Protein AF-U6DXQ4-F1 (afdb_monomer_lite)

InterPro domains:
  IPR001590 Peptidase M12B, ADAM/reprolysin [PF01421] (1-63)
  IPR001590 Peptidase M12B, ADAM/reprolysin [PS50215] (1-65)
  IPR006586 ADAM, cysteine-rich domain [SM00608] (78-148)
  IPR024079 Metallopeptidase, catalytic domain superfamily [G3DSA:3.40.390.10] (1-64)
  IPR041645 ADAMTS, cysteine-rich domain 2 [PF17771] (79-146)
  IPR050439 ADAMTS and ADAMTS-like [PTHR13723] (1-146)

Sequence (150 aa):
AHEMGHNMGINHDNDHPSCADGLHIMSGEWIKGQNLGDVSWSRCSKEDLERFLRSKASNCLLQTNPQSVNSVMVPSKLPGMTYTADEQCQILFGPLASFCQEMQHVICTGLWCRVEGEKECRTKLDPPMDGTDCDTGKWCKAGECTSRTL

pLDDT: mean 90.13, std 11.32, range [56.16, 98.44]

Radius of gyration: 18.82 Å; chains: 1; bounding box: 41×43×52 Å

Organism: Neovison vison (NCBI:txid452646)

Secondary structure (DSSP, 8-state):
-HHHHHHTT---GGGSTTTTTS-STT-SS---SS-GGG----HHHHHHHHHHHTSGGGGGGG---TTSS---PPPSS-GGGTS-HHHHHHHHH-TTEEE-GGGGGGTTT--EEEETT-SS-EE-SPPPPTT-EEETTEEEETTEEEE---

Foldseek 3Di:
DQVVLVVLQFAALCVPPVRQPLQASRHPDPNFQPLQLDHHHDPSSVVRNVVSCPDPSCVVVVPPPVVVDPDDDDDPDFVLLVAELQNVQCVVPNDQKGFDPVCLVQQLQWTWIDGPPDDDIDTRRHHDTFQHDSDVQWTRHSSDTGHDDD

Structure (mmCIF, N/CA/C/O backbone):
data_AF-U6DXQ4-F1
#
_entry.id   AF-U6DXQ4-F1
#
loop_
_atom_site.group_PDB
_atom_site.id
_atom_site.type_symbol
_atom_site.label_atom_id
_atom_site.label_alt_id
_atom_site.label_comp_id
_atom_site.label_asym_id
_atom_site.label_entity_id
_atom_site.label_seq_id
_atom_site.pdbx_PDB_ins_code
_atom_site.Cartn_x
_atom_site.Cartn_y
_atom_site.Cartn_z
_atom_site.occupancy
_atom_site.B_iso_or_equiv
_atom_site.auth_seq_id
_atom_site.auth_comp_id
_atom_site.auth_asym_id
_atom_site.auth_atom_id
_atom_site.pdbx_PDB_model_num
ATOM 1 N N . ALA A 1 1 ? 7.364 -4.720 -2.782 1.00 91.75 1 ALA A N 1
ATOM 2 C CA . ALA A 1 1 ? 7.251 -4.565 -4.248 1.00 91.75 1 ALA A CA 1
ATOM 3 C C . ALA A 1 1 ? 8.365 -3.672 -4.782 1.00 91.75 1 ALA A C 1
ATOM 5 O O . ALA A 1 1 ? 9.142 -4.156 -5.589 1.00 91.75 1 ALA A O 1
ATOM 6 N N . HIS A 1 2 ? 8.488 -2.449 -4.260 1.00 94.44 2 HIS A N 1
ATOM 7 C CA . HIS A 1 2 ? 9.512 -1.455 -4.608 1.00 94.44 2 HIS A CA 1
ATOM 8 C C . HIS A 1 2 ? 10.922 -2.032 -4.856 1.00 94.44 2 HIS A C 1
ATOM 10 O O . HIS A 1 2 ? 11.385 -2.059 -5.991 1.00 94.44 2 HIS A O 1
ATOM 16 N N . GLU A 1 3 ? 11.545 -2.640 -3.841 1.00 95.81 3 GLU A N 1
ATOM 17 C CA . GLU A 1 3 ? 12.911 -3.191 -3.966 1.00 95.81 3 GLU A CA 1
ATOM 18 C C . GLU A 1 3 ? 13.047 -4.303 -5.018 1.00 95.81 3 GLU A C 1
ATOM 20 O O . GLU A 1 3 ? 14.093 -4.482 -5.640 1.00 95.81 3 GLU A O 1
ATOM 25 N N . MET A 1 4 ? 11.975 -5.067 -5.247 1.00 96.00 4 MET A N 1
ATOM 26 C CA . MET A 1 4 ? 11.967 -6.064 -6.316 1.00 96.00 4 MET A CA 1
ATOM 27 C C . MET A 1 4 ? 11.931 -5.394 -7.696 1.00 96.00 4 MET A C 1
ATOM 29 O O . MET A 1 4 ? 12.541 -5.908 -8.629 1.00 96.00 4 MET A O 1
ATOM 33 N N . GLY A 1 5 ? 11.273 -4.238 -7.818 1.00 97.19 5 GLY A N 1
ATOM 34 C CA . GLY A 1 5 ? 11.315 -3.409 -9.021 1.00 97.19 5 GLY A CA 1
ATOM 35 C C . GLY A 1 5 ? 12.743 -2.993 -9.375 1.00 97.19 5 GLY A C 1
ATOM 36 O O . GLY A 1 5 ? 13.160 -3.177 -10.518 1.00 97.19 5 GLY A O 1
ATOM 37 N N . HIS A 1 6 ? 13.537 -2.558 -8.393 1.00 97.62 6 HIS A N 1
ATOM 38 C CA . HIS A 1 6 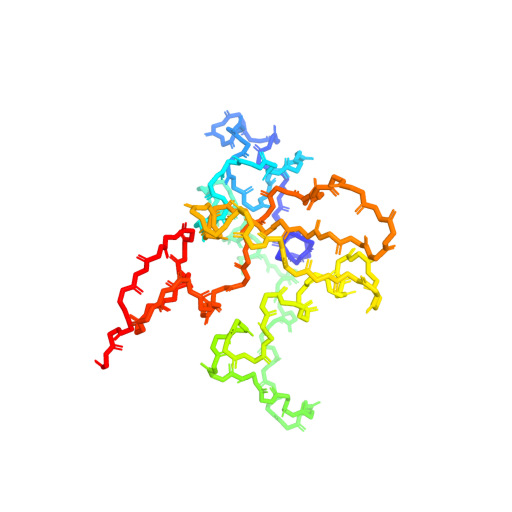? 14.955 -2.242 -8.608 1.00 97.62 6 HIS A CA 1
ATOM 39 C C . HIS A 1 6 ? 15.777 -3.446 -9.084 1.00 97.62 6 HIS A C 1
ATOM 41 O O . HIS A 1 6 ? 16.562 -3.319 -10.025 1.00 97.62 6 HIS A O 1
ATOM 47 N N . ASN A 1 7 ? 15.550 -4.642 -8.524 1.00 96.31 7 ASN A N 1
ATOM 48 C CA . ASN A 1 7 ? 16.186 -5.873 -9.022 1.00 96.31 7 ASN A CA 1
ATOM 49 C C . ASN A 1 7 ? 15.830 -6.185 -10.488 1.00 96.31 7 ASN A C 1
ATOM 51 O O . ASN A 1 7 ? 16.582 -6.879 -11.172 1.00 96.31 7 ASN A O 1
ATOM 55 N N . MET A 1 8 ? 14.699 -5.669 -10.976 1.00 96.75 8 MET A N 1
ATOM 56 C CA . MET A 1 8 ? 14.236 -5.787 -12.360 1.00 96.75 8 MET A CA 1
ATOM 57 C C . MET A 1 8 ? 14.539 -4.536 -13.201 1.00 96.75 8 MET A C 1
ATOM 59 O O . MET A 1 8 ? 13.920 -4.328 -14.241 1.00 96.75 8 MET A O 1
ATOM 63 N N . GLY A 1 9 ? 15.489 -3.700 -12.773 1.00 96.69 9 GLY A N 1
ATOM 64 C CA . GLY A 1 9 ? 15.969 -2.549 -13.541 1.00 96.69 9 GLY A CA 1
ATOM 65 C C . GLY A 1 9 ? 15.006 -1.364 -13.607 1.00 96.69 9 GLY A C 1
ATOM 66 O O . GLY A 1 9 ? 15.171 -0.516 -14.483 1.00 96.69 9 GLY A O 1
ATOM 67 N N . ILE A 1 10 ? 14.013 -1.305 -12.717 1.00 98.06 10 ILE A N 1
ATOM 68 C CA . ILE A 1 10 ? 13.092 -0.173 -12.612 1.00 98.06 10 ILE A CA 1
ATOM 69 C C . ILE A 1 10 ? 13.726 0.919 -11.743 1.00 98.06 10 ILE A C 1
ATOM 71 O O . ILE A 1 10 ? 14.158 0.634 -10.624 1.00 98.06 10 ILE A O 1
ATOM 75 N N . ASN A 1 11 ? 13.799 2.153 -12.248 1.00 97.12 11 ASN A N 1
ATOM 76 C CA . ASN A 1 11 ? 14.287 3.307 -11.480 1.00 97.12 11 ASN A CA 1
ATOM 77 C C . ASN A 1 11 ? 13.170 3.937 -10.644 1.00 97.12 11 ASN A C 1
ATOM 79 O O . ASN A 1 11 ? 12.007 3.544 -10.762 1.00 97.12 11 ASN A O 1
ATOM 83 N N . HIS A 1 12 ? 13.511 4.921 -9.808 1.00 97.19 12 HIS A N 1
ATOM 84 C CA . HIS A 1 12 ? 12.470 5.693 -9.148 1.00 97.19 12 HIS A CA 1
ATOM 85 C C . HIS A 1 12 ? 11.663 6.489 -10.173 1.00 97.19 12 HIS A C 1
ATOM 87 O O . HIS A 1 12 ? 12.198 6.999 -11.158 1.00 97.19 12 HIS A O 1
ATOM 93 N N . ASP A 1 13 ? 10.376 6.676 -9.906 1.00 95.62 13 ASP A N 1
ATOM 94 C CA . ASP A 1 13 ? 9.512 7.498 -10.749 1.00 95.62 13 ASP A CA 1
ATOM 95 C C . ASP A 1 13 ? 9.959 8.972 -10.772 1.00 95.62 13 ASP A C 1
ATOM 97 O O . ASP A 1 13 ? 9.773 9.657 -11.773 1.00 95.62 13 ASP A O 1
ATOM 101 N N . ASN A 1 14 ? 10.637 9.449 -9.721 1.00 93.88 14 ASN A N 1
ATOM 102 C CA . ASN A 1 14 ? 11.232 10.790 -9.658 1.00 93.88 14 ASN A CA 1
ATOM 103 C C . ASN A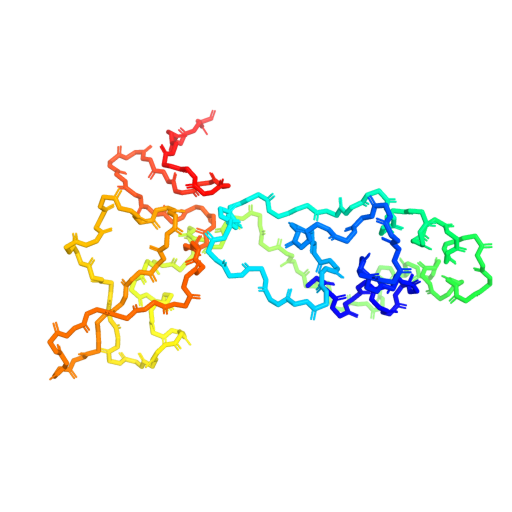 1 14 ? 12.383 11.005 -10.655 1.00 93.88 14 ASN A C 1
ATOM 105 O O . ASN A 1 14 ? 12.674 12.151 -11.000 1.00 93.88 14 ASN A O 1
ATOM 109 N N . ASP A 1 15 ? 13.006 9.929 -11.146 1.00 94.94 15 ASP A N 1
ATOM 110 C CA . ASP A 1 15 ? 14.032 9.998 -12.194 1.00 94.94 15 ASP A CA 1
ATOM 111 C C . ASP A 1 15 ? 13.408 10.210 -13.588 1.00 94.94 15 ASP A C 1
ATOM 113 O O . ASP A 1 15 ? 14.105 10.532 -14.555 1.00 94.94 15 ASP A O 1
ATOM 117 N N . HIS A 1 16 ? 12.079 10.078 -13.692 1.00 94.88 16 HIS A N 1
ATOM 118 C CA . HIS A 1 16 ? 11.296 10.266 -14.908 1.00 94.88 16 HIS A CA 1
ATOM 119 C C . HIS A 1 16 ? 10.344 11.464 -14.750 1.00 94.88 16 HIS A C 1
ATOM 121 O O . HIS A 1 16 ? 9.291 11.336 -14.124 1.00 94.88 16 HIS A O 1
ATOM 127 N N . PRO A 1 17 ? 10.613 12.627 -15.376 1.00 91.94 17 PRO A N 1
ATOM 128 C CA . PRO A 1 17 ? 9.795 13.831 -15.183 1.00 91.94 17 PRO A CA 1
ATOM 129 C C . PRO A 1 17 ? 8.290 13.656 -15.454 1.00 91.94 17 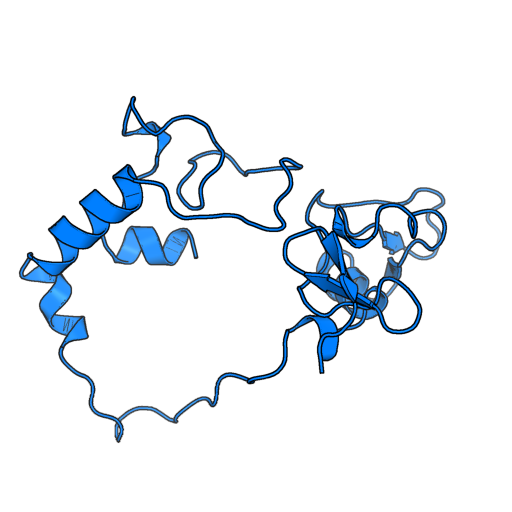PRO A C 1
ATOM 131 O O . PRO A 1 17 ? 7.476 14.376 -14.885 1.00 91.94 17 PRO A O 1
ATOM 134 N N . SER A 1 18 ? 7.903 12.706 -16.312 1.00 95.25 18 SER A N 1
ATOM 135 C CA . SER A 1 18 ? 6.503 12.400 -16.631 1.00 95.25 18 SER A CA 1
ATOM 136 C C . SER A 1 18 ? 5.769 11.548 -15.590 1.00 95.25 18 SER A C 1
ATOM 138 O O . SER A 1 18 ? 4.554 11.418 -15.705 1.00 95.25 18 SER A O 1
ATOM 140 N N . CYS A 1 19 ? 6.478 10.941 -14.634 1.00 94.81 19 CYS A N 1
ATOM 141 C CA . CYS A 1 19 ? 5.910 10.049 -13.616 1.00 94.81 19 CYS A CA 1
ATOM 142 C C . CYS A 1 19 ? 6.220 10.494 -12.177 1.00 94.81 19 CYS A C 1
ATOM 144 O O . CYS A 1 19 ? 5.866 9.793 -11.239 1.00 94.81 19 CYS A O 1
ATOM 146 N N . ALA A 1 20 ? 6.845 11.658 -11.979 1.00 91.69 20 ALA A N 1
ATOM 147 C CA . ALA A 1 20 ? 7.225 12.181 -10.667 1.00 91.69 20 ALA A CA 1
ATOM 148 C C . ALA A 1 20 ? 6.030 12.769 -9.874 1.00 91.69 20 ALA A C 1
ATOM 150 O O . ALA A 1 20 ? 6.092 13.903 -9.400 1.00 91.69 20 ALA A O 1
ATOM 151 N N . ASP A 1 21 ? 4.928 12.022 -9.763 1.00 87.88 21 ASP A N 1
ATOM 152 C CA . ASP A 1 21 ? 3.697 12.418 -9.059 1.00 87.88 21 ASP A CA 1
ATOM 153 C C . ASP A 1 21 ? 3.606 11.890 -7.615 1.00 87.88 21 ASP A C 1
ATOM 155 O O . ASP A 1 21 ? 2.771 12.356 -6.839 1.00 87.88 21 ASP A O 1
ATOM 159 N N . GLY A 1 22 ? 4.487 10.956 -7.243 1.00 86.88 22 GLY A N 1
ATOM 160 C CA . GLY A 1 22 ? 4.554 10.377 -5.902 1.00 86.88 22 GLY A CA 1
ATOM 161 C C . GLY A 1 22 ? 3.435 9.382 -5.582 1.00 86.88 22 GLY A C 1
ATOM 162 O O . GLY A 1 22 ? 3.242 9.068 -4.411 1.00 86.88 22 GLY A O 1
ATOM 163 N N . LEU A 1 23 ? 2.698 8.892 -6.588 1.00 86.12 23 LEU A N 1
ATOM 164 C CA . LEU A 1 23 ? 1.505 8.053 -6.393 1.00 86.12 23 LEU A CA 1
ATOM 165 C C . LEU A 1 23 ? 1.769 6.547 -6.553 1.00 86.12 23 LEU A C 1
ATOM 167 O O . LEU A 1 23 ? 0.940 5.715 -6.183 1.00 86.12 23 LEU A O 1
ATOM 171 N N . HIS A 1 24 ? 2.899 6.184 -7.153 1.00 91.12 24 HIS A N 1
ATOM 172 C CA . HIS A 1 24 ? 3.156 4.838 -7.656 1.00 91.12 24 HIS A CA 1
ATOM 173 C C . HIS A 1 24 ? 4.223 4.094 -6.857 1.00 91.12 24 HIS A C 1
ATOM 175 O O . HIS A 1 24 ? 5.047 4.701 -6.178 1.00 91.12 24 HIS A O 1
ATOM 181 N N . ILE A 1 25 ? 4.243 2.760 -6.978 1.00 92.50 25 ILE A N 1
ATOM 182 C CA . ILE A 1 25 ? 5.119 1.861 -6.201 1.00 92.50 25 ILE A CA 1
ATOM 183 C C . ILE A 1 25 ? 6.594 2.286 -6.225 1.00 92.50 25 ILE A C 1
ATOM 185 O O . ILE A 1 25 ? 7.278 2.050 -5.233 1.00 92.50 25 ILE A O 1
ATOM 189 N N . MET A 1 26 ? 7.078 2.893 -7.314 1.00 94.94 26 MET A N 1
ATOM 190 C CA . MET A 1 26 ? 8.475 3.309 -7.483 1.00 94.94 26 MET A CA 1
ATOM 191 C C . MET A 1 26 ? 8.725 4.787 -7.155 1.00 94.94 26 MET A C 1
ATOM 193 O O . MET A 1 26 ? 9.790 5.308 -7.476 1.00 94.94 26 MET A O 1
ATOM 197 N N . SER A 1 27 ? 7.794 5.472 -6.490 1.00 92.19 27 SER A N 1
ATOM 198 C CA . SER A 1 27 ? 8.062 6.781 -5.886 1.00 92.19 27 SER A CA 1
ATOM 199 C C . SER A 1 27 ? 9.284 6.701 -4.961 1.00 92.19 27 SER A C 1
ATOM 201 O O . SER A 1 27 ? 9.365 5.810 -4.116 1.00 92.19 27 SER A O 1
ATOM 203 N N . GLY A 1 28 ? 10.229 7.633 -5.110 1.00 86.69 28 GLY A N 1
ATOM 204 C CA . GLY A 1 28 ? 11.417 7.739 -4.254 1.00 86.69 28 GLY A CA 1
ATOM 205 C C . GLY A 1 28 ? 11.108 8.268 -2.849 1.00 86.69 28 GLY A C 1
ATOM 206 O O . GLY A 1 28 ? 11.937 8.168 -1.945 1.00 86.69 28 GLY A O 1
ATOM 207 N N . GLU A 1 29 ? 9.905 8.808 -2.647 1.00 83.56 29 GLU A N 1
ATOM 208 C CA . GLU A 1 29 ? 9.367 9.159 -1.336 1.00 83.56 29 GLU A CA 1
ATOM 209 C C . GLU A 1 29 ? 8.276 8.170 -0.919 1.00 83.56 29 GLU A C 1
ATOM 211 O O . GLU A 1 29 ? 7.520 7.660 -1.751 1.00 83.56 29 GLU A O 1
ATOM 216 N N . TRP A 1 30 ? 8.164 7.918 0.390 1.00 70.31 30 TRP A N 1
ATOM 217 C CA . TRP A 1 30 ? 7.099 7.067 0.915 1.00 70.31 30 TRP A CA 1
ATOM 218 C C . TRP A 1 30 ? 5.734 7.699 0.643 1.00 70.31 30 TRP A C 1
ATOM 220 O O . TRP A 1 30 ? 5.463 8.813 1.092 1.00 70.31 30 TRP A O 1
ATOM 230 N N . ILE A 1 31 ? 4.858 6.941 -0.012 1.00 69.31 31 ILE A N 1
ATOM 231 C CA . ILE A 1 31 ? 3.495 7.325 -0.395 1.00 69.31 31 ILE A CA 1
ATOM 232 C C . ILE A 1 31 ? 2.605 7.363 0.868 1.00 69.31 31 ILE A C 1
ATOM 234 O O . ILE A 1 31 ? 1.726 6.535 1.057 1.00 69.31 31 ILE A O 1
ATOM 238 N N . LYS A 1 32 ? 2.866 8.239 1.847 1.00 62.38 32 LYS A N 1
ATOM 239 C CA . LYS A 1 32 ? 2.079 8.268 3.100 1.00 62.38 32 LYS A CA 1
ATOM 240 C C . LYS A 1 32 ? 0.707 8.880 2.851 1.00 62.38 32 LYS A C 1
ATOM 242 O O . LYS A 1 32 ? 0.616 10.000 2.360 1.00 62.38 32 LYS A O 1
ATOM 247 N N . GLY A 1 33 ? -0.352 8.199 3.292 1.00 56.16 33 GLY A N 1
ATOM 248 C CA . GLY A 1 33 ? -1.684 8.796 3.441 1.00 56.16 33 GLY A CA 1
ATOM 249 C C . GLY A 1 33 ? -2.393 9.191 2.139 1.00 56.16 33 GLY A C 1
ATOM 250 O O . GLY A 1 33 ? -3.450 9.814 2.195 1.00 56.16 33 GLY A O 1
ATOM 251 N N . GLN A 1 34 ? -1.856 8.824 0.975 1.00 59.31 34 GLN A N 1
ATOM 252 C CA . GLN A 1 34 ? -2.517 9.006 -0.315 1.00 59.31 34 GLN A CA 1
ATOM 253 C C . GLN A 1 34 ? -3.233 7.714 -0.694 1.00 59.31 34 GLN A C 1
ATOM 255 O O . GLN A 1 34 ? -2.712 6.930 -1.473 1.00 59.31 34 GLN A O 1
ATOM 260 N N . ASN A 1 35 ? -4.392 7.469 -0.072 1.00 58.44 35 ASN A N 1
ATOM 261 C CA . ASN A 1 35 ? -5.336 6.401 -0.426 1.00 58.44 35 ASN A CA 1
ATOM 262 C C . ASN A 1 35 ? -4.654 5.103 -0.917 1.00 58.44 35 ASN A C 1
ATOM 264 O O . ASN A 1 35 ? -4.926 4.593 -2.001 1.00 58.44 35 ASN A O 1
ATOM 268 N N . LEU A 1 36 ? -3.734 4.590 -0.090 1.00 64.38 36 LEU A N 1
ATOM 269 C CA . LEU A 1 36 ? -2.830 3.463 -0.367 1.00 64.38 36 LEU A CA 1
ATOM 270 C C . LEU A 1 36 ? -3.538 2.125 -0.627 1.00 64.38 36 LEU A C 1
ATOM 272 O O . LEU A 1 36 ? -2.891 1.090 -0.770 1.00 64.38 36 LEU A O 1
ATOM 276 N N . GLY A 1 37 ? -4.866 2.129 -0.649 1.00 62.66 37 GLY A N 1
ATOM 277 C CA . GLY A 1 37 ? -5.661 0.974 -1.003 1.00 62.66 37 GLY A CA 1
ATOM 278 C C . GLY A 1 37 ? -5.335 0.438 -2.394 1.00 62.66 37 GLY A C 1
ATOM 279 O O . GLY A 1 37 ? -5.281 -0.772 -2.572 1.00 62.66 37 GLY A O 1
ATOM 280 N N . ASP A 1 38 ? -5.055 1.315 -3.359 1.00 73.56 38 ASP A N 1
ATOM 281 C CA . ASP A 1 38 ? -4.857 0.930 -4.762 1.00 73.56 38 ASP A CA 1
ATOM 282 C C . ASP A 1 38 ? -3.544 1.484 -5.335 1.00 73.56 38 ASP A C 1
ATOM 284 O O . ASP A 1 38 ? -3.523 2.232 -6.312 1.00 73.56 38 ASP A O 1
ATOM 288 N N . VAL A 1 39 ? -2.413 1.163 -4.696 1.00 83.62 39 VAL A N 1
ATOM 289 C CA . VAL A 1 39 ? -1.105 1.572 -5.233 1.00 83.62 39 VAL A CA 1
ATOM 290 C C . VAL A 1 39 ? -0.798 0.781 -6.501 1.00 83.62 39 VAL A C 1
ATOM 292 O O . VAL A 1 39 ? -0.736 -0.451 -6.493 1.00 83.62 39 VAL A O 1
ATOM 295 N N . SER A 1 40 ? -0.524 1.497 -7.588 1.00 90.19 40 SER A N 1
ATOM 296 C CA . SER A 1 40 ? -0.206 0.913 -8.888 1.00 90.19 40 SER A CA 1
ATOM 297 C C . SER A 1 40 ? 1.243 1.172 -9.310 1.00 90.19 40 SER A C 1
ATOM 299 O O . SER A 1 40 ? 1.961 1.997 -8.743 1.00 90.19 40 SER A O 1
ATOM 301 N N . TRP A 1 41 ? 1.678 0.476 -10.358 1.00 94.00 41 TRP A N 1
ATOM 302 C CA . TRP A 1 41 ? 2.905 0.813 -11.080 1.00 94.00 41 TRP A CA 1
ATOM 303 C C . TRP A 1 41 ? 2.639 1.966 -12.054 1.00 94.00 41 TRP A C 1
ATOM 305 O O . TRP A 1 41 ? 1.578 2.005 -12.683 1.00 94.00 41 TRP A O 1
ATOM 315 N N . SER A 1 42 ? 3.603 2.874 -12.209 1.00 95.56 42 SER A N 1
ATOM 316 C CA . SER A 1 42 ? 3.514 3.969 -13.176 1.00 95.56 42 SER A CA 1
ATOM 317 C C . SER A 1 42 ? 3.730 3.472 -14.611 1.00 95.56 42 SER A C 1
ATOM 319 O O . SER A 1 42 ? 4.200 2.353 -14.865 1.00 95.56 42 SER A O 1
ATOM 321 N N . ARG A 1 43 ? 3.463 4.341 -15.591 1.00 97.12 43 ARG A N 1
ATOM 322 C CA . ARG A 1 43 ? 3.847 4.078 -16.984 1.00 97.12 43 ARG A CA 1
ATOM 323 C C . ARG A 1 43 ? 5.370 3.955 -17.147 1.00 97.12 43 ARG A C 1
ATOM 325 O O . ARG A 1 43 ? 5.814 3.083 -17.889 1.00 97.12 43 ARG A O 1
ATOM 332 N N . CYS A 1 44 ? 6.152 4.778 -16.452 1.00 97.75 44 CYS A N 1
ATOM 333 C CA . CYS A 1 44 ? 7.614 4.760 -16.529 1.00 97.75 44 CYS A CA 1
ATOM 334 C C . CYS A 1 44 ? 8.186 3.463 -15.939 1.00 97.75 44 CYS A C 1
ATOM 336 O O . CYS A 1 44 ? 9.034 2.823 -16.558 1.00 97.75 44 CYS A O 1
ATOM 338 N N . SER A 1 45 ? 7.622 3.001 -14.818 1.00 97.94 45 SER A N 1
ATOM 339 C CA . SER A 1 45 ? 7.954 1.710 -14.209 1.00 97.94 45 SER A CA 1
ATOM 340 C C . SER A 1 45 ? 7.761 0.545 -15.186 1.00 97.94 45 SER A C 1
ATOM 342 O O . SER A 1 45 ? 8.617 -0.332 -15.314 1.00 97.94 45 SER A O 1
ATOM 344 N N . LYS A 1 46 ? 6.641 0.548 -15.922 1.00 98.00 46 LYS A N 1
ATOM 345 C CA . LYS A 1 46 ? 6.359 -0.451 -16.961 1.00 98.00 46 LYS A CA 1
ATOM 346 C C . LYS A 1 46 ? 7.381 -0.396 -18.101 1.00 98.00 46 LYS A C 1
ATOM 348 O O . LYS A 1 46 ? 7.857 -1.443 -18.536 1.00 98.00 46 LYS A O 1
ATOM 353 N N . GLU A 1 47 ? 7.703 0.796 -18.598 1.00 98.25 47 GLU A N 1
ATOM 354 C CA . GLU A 1 47 ? 8.660 0.979 -19.697 1.00 98.25 47 GLU A CA 1
ATOM 355 C C . GLU A 1 47 ? 10.078 0.515 -19.311 1.00 98.25 47 GLU A C 1
ATOM 357 O O . GLU A 1 47 ? 10.752 -0.144 -20.112 1.00 98.25 47 GLU A O 1
ATOM 362 N N . ASP A 1 48 ? 10.508 0.783 -18.076 1.00 98.19 48 ASP A N 1
ATOM 363 C CA . ASP A 1 48 ? 11.784 0.301 -17.538 1.00 98.19 48 ASP A CA 1
ATOM 364 C C . ASP A 1 48 ? 11.810 -1.229 -17.412 1.00 98.19 48 ASP A C 1
ATOM 366 O O . ASP A 1 48 ? 12.748 -1.870 -17.902 1.00 98.19 48 ASP A O 1
ATOM 370 N N . LEU A 1 49 ? 10.752 -1.834 -16.857 1.00 98.25 49 LEU A N 1
ATOM 371 C CA . LEU A 1 49 ? 10.631 -3.292 -16.757 1.00 98.25 49 LEU A CA 1
ATOM 372 C C . LEU A 1 49 ? 10.684 -3.957 -18.138 1.00 98.25 49 LEU A C 1
ATOM 374 O O . LEU A 1 49 ? 11.395 -4.942 -18.344 1.00 98.25 49 LEU A O 1
ATOM 378 N N . GLU A 1 50 ? 9.964 -3.411 -19.116 1.00 98.12 50 GLU A N 1
ATOM 379 C CA . GLU A 1 50 ? 9.991 -3.913 -20.487 1.00 98.12 50 GLU A CA 1
ATOM 380 C C . GLU A 1 50 ? 11.395 -3.835 -21.111 1.00 98.12 50 GLU A C 1
ATOM 382 O O . GLU A 1 50 ? 11.794 -4.731 -21.864 1.00 98.12 50 GLU A O 1
ATOM 387 N N . ARG A 1 51 ? 12.167 -2.785 -20.805 1.00 98.19 51 ARG A N 1
ATOM 388 C CA . ARG A 1 51 ? 13.562 -2.654 -21.250 1.00 98.19 51 ARG A CA 1
ATOM 389 C C . ARG A 1 51 ? 14.453 -3.710 -20.600 1.00 98.19 51 ARG A C 1
ATOM 391 O O . ARG A 1 51 ? 15.257 -4.329 -21.299 1.00 98.19 51 ARG A O 1
ATOM 398 N N . PHE A 1 52 ? 14.289 -3.950 -19.301 1.00 97.94 52 PHE A N 1
ATOM 399 C CA . PHE A 1 52 ? 15.022 -4.988 -18.578 1.00 97.94 52 PHE A CA 1
ATOM 400 C C . PHE A 1 52 ? 14.738 -6.385 -19.137 1.00 97.94 52 PHE A C 1
ATOM 402 O O . PHE A 1 52 ? 15.681 -7.116 -19.449 1.00 97.94 52 PHE A O 1
ATOM 409 N N . LEU A 1 53 ? 13.464 -6.729 -19.348 1.00 97.12 53 LEU A N 1
ATOM 410 C CA . LEU A 1 53 ? 13.046 -8.028 -19.889 1.00 97.12 53 LEU A CA 1
ATOM 411 C C . LEU A 1 53 ? 13.529 -8.269 -21.328 1.00 97.12 53 LEU A C 1
ATOM 413 O O . LEU A 1 53 ? 13.718 -9.411 -21.735 1.00 97.12 53 LEU A O 1
ATOM 417 N N . ARG A 1 54 ? 13.771 -7.209 -22.111 1.00 97.38 54 ARG A N 1
ATOM 418 C CA . ARG A 1 54 ? 14.406 -7.314 -23.440 1.00 97.38 54 ARG A CA 1
ATOM 419 C C . ARG A 1 54 ? 15.930 -7.449 -23.381 1.00 97.38 54 ARG A C 1
ATOM 421 O O . ARG A 1 54 ? 16.560 -7.741 -24.397 1.00 97.38 54 ARG A O 1
ATOM 428 N N . SER A 1 55 ? 16.539 -7.229 -22.219 1.00 97.06 55 SER A N 1
ATOM 429 C CA . SER A 1 55 ? 17.985 -7.309 -22.025 1.00 97.06 55 SER A CA 1
ATOM 430 C C . SER A 1 55 ? 18.436 -8.716 -21.622 1.00 97.06 55 SER A C 1
ATOM 432 O O . SER A 1 55 ? 17.700 -9.475 -20.991 1.00 97.06 55 SER A O 1
ATOM 434 N N . LYS A 1 56 ? 19.710 -9.033 -21.893 1.00 96.06 56 LYS A N 1
ATOM 435 C CA . LYS A 1 56 ? 20.342 -10.292 -21.459 1.00 96.06 56 LYS A CA 1
ATOM 436 C C . LYS A 1 56 ? 20.421 -10.442 -19.933 1.00 96.06 56 LYS A C 1
ATOM 438 O O . LYS A 1 56 ? 20.589 -11.562 -19.459 1.00 96.06 56 LYS A O 1
ATOM 443 N N . ALA A 1 57 ? 20.311 -9.347 -19.174 1.00 94.81 57 ALA A N 1
ATOM 444 C CA . ALA A 1 57 ? 20.343 -9.386 -17.712 1.00 94.81 57 ALA A CA 1
ATOM 445 C C . ALA A 1 57 ? 19.146 -10.155 -17.126 1.00 94.81 57 ALA A C 1
ATOM 447 O O . ALA A 1 57 ? 19.267 -10.757 -16.065 1.00 94.81 57 ALA A O 1
ATOM 448 N N . SER A 1 58 ? 18.023 -10.209 -17.851 1.00 95.62 58 SER A N 1
ATOM 449 C CA . SER A 1 58 ? 16.816 -10.931 -17.434 1.00 95.62 58 SER A CA 1
ATOM 450 C C . SER A 1 58 ? 16.862 -12.445 -17.681 1.00 95.62 58 SER A C 1
ATOM 452 O O . SER A 1 58 ? 15.972 -13.165 -17.233 1.00 95.62 58 SER A O 1
ATOM 454 N N . ASN A 1 59 ? 17.898 -12.967 -18.353 1.00 93.81 59 ASN A N 1
ATOM 455 C CA . ASN A 1 59 ? 17.960 -14.375 -18.770 1.00 93.81 59 ASN A CA 1
ATOM 456 C C . ASN A 1 59 ? 17.858 -15.372 -17.602 1.00 93.81 59 ASN A C 1
ATOM 458 O O . ASN A 1 59 ? 17.432 -16.508 -17.808 1.00 93.81 59 ASN A O 1
ATOM 462 N N . CYS A 1 60 ? 18.238 -14.971 -16.384 1.00 90.50 60 CYS A N 1
ATOM 463 C CA . CYS A 1 60 ? 18.101 -15.812 -15.194 1.00 90.50 60 CYS A CA 1
ATOM 464 C C . CYS A 1 60 ? 16.635 -16.134 -14.855 1.00 90.50 60 CYS A C 1
ATOM 466 O O . CYS A 1 60 ? 16.371 -17.191 -14.289 1.00 90.50 60 CYS A O 1
ATOM 468 N N . LEU A 1 61 ? 15.685 -15.287 -15.263 1.00 91.00 61 LEU A N 1
ATOM 469 C CA . LEU A 1 61 ? 14.249 -15.477 -15.039 1.00 91.00 61 LEU A CA 1
ATOM 470 C C . LEU A 1 61 ? 13.631 -16.541 -15.961 1.00 91.00 61 LEU A C 1
ATOM 472 O O . LEU A 1 61 ? 12.511 -16.984 -15.724 1.00 91.00 61 LEU A O 1
ATOM 476 N N . LEU A 1 62 ? 14.347 -16.971 -17.008 1.00 87.56 62 LEU A N 1
ATOM 477 C CA . LEU A 1 62 ? 13.873 -17.998 -17.945 1.00 87.56 62 LEU A CA 1
ATOM 478 C C . LEU A 1 62 ? 13.952 -19.413 -17.355 1.00 87.56 62 LEU A C 1
ATOM 480 O O . LEU A 1 62 ? 13.291 -20.331 -17.843 1.00 87.56 62 LEU A O 1
ATOM 484 N N . GLN A 1 63 ? 14.765 -19.601 -16.314 1.00 82.62 63 GLN A N 1
ATOM 485 C CA . GLN A 1 63 ? 14.921 -20.884 -15.638 1.00 82.62 63 GLN A CA 1
ATOM 486 C C . GLN A 1 63 ? 13.758 -21.098 -14.666 1.00 82.62 63 GLN A C 1
ATOM 488 O O . GLN A 1 63 ? 13.780 -20.646 -13.527 1.00 82.62 63 GLN A O 1
ATOM 493 N N . THR A 1 64 ? 12.733 -21.808 -15.128 1.00 70.75 64 THR A N 1
ATOM 494 C CA . THR A 1 64 ? 11.480 -22.048 -14.393 1.00 70.75 64 THR A CA 1
ATOM 495 C C . THR A 1 64 ? 11.370 -23.487 -13.889 1.00 70.75 64 THR A C 1
ATOM 497 O O . THR A 1 64 ? 10.277 -24.043 -13.873 1.00 70.75 64 THR A O 1
ATOM 500 N N . ASN A 1 65 ? 12.486 -24.129 -13.508 1.00 68.31 65 ASN A N 1
ATOM 501 C CA . ASN A 1 65 ? 12.463 -25.533 -13.086 1.00 68.31 65 ASN A CA 1
ATOM 502 C C . ASN A 1 65 ? 11.543 -25.719 -11.857 1.00 68.31 65 ASN A C 1
ATOM 504 O O . ASN A 1 65 ? 11.916 -25.316 -10.752 1.00 68.31 65 ASN A O 1
ATOM 508 N N . PRO A 1 66 ? 10.373 -26.371 -12.000 1.00 59.00 66 PRO A N 1
ATOM 509 C CA . PRO A 1 66 ? 9.425 -26.528 -10.899 1.00 59.00 66 PRO A CA 1
ATOM 510 C C . PRO A 1 66 ? 9.946 -27.476 -9.812 1.00 59.00 66 PRO A C 1
ATOM 512 O O . PRO A 1 66 ? 9.438 -27.474 -8.697 1.00 59.00 66 PRO A O 1
ATOM 515 N N . GLN A 1 67 ? 10.947 -28.302 -10.136 1.00 61.09 67 GLN A N 1
ATOM 516 C CA . GLN A 1 67 ? 11.491 -29.333 -9.252 1.00 61.09 67 GLN A CA 1
ATOM 517 C C . GLN A 1 67 ? 12.609 -28.816 -8.333 1.00 61.09 67 GLN A C 1
ATOM 519 O O . GLN A 1 67 ? 12.990 -29.517 -7.401 1.00 61.09 67 GLN A O 1
ATOM 524 N N . SER A 1 68 ? 13.147 -27.611 -8.569 1.00 57.16 68 SER A N 1
ATOM 525 C CA . SER A 1 68 ? 14.245 -27.041 -7.766 1.00 57.16 68 SER A CA 1
ATOM 526 C C . SER A 1 68 ? 13.782 -26.158 -6.608 1.00 57.16 68 SER A C 1
ATOM 528 O O . SER A 1 68 ? 14.611 -25.605 -5.890 1.00 57.16 68 SER A O 1
ATOM 530 N N . VAL A 1 69 ? 12.474 -25.987 -6.428 1.00 57.75 69 VAL A N 1
ATOM 531 C CA . VAL A 1 69 ? 11.912 -25.064 -5.445 1.00 57.75 69 VAL A CA 1
ATOM 532 C C . VAL A 1 69 ? 10.996 -25.872 -4.543 1.00 57.75 69 VAL A C 1
ATOM 534 O O . VAL A 1 69 ? 10.038 -26.467 -5.024 1.00 57.75 69 VAL A O 1
ATOM 537 N N . ASN A 1 70 ? 11.274 -25.897 -3.236 1.00 60.25 70 ASN A N 1
ATOM 538 C CA . ASN A 1 70 ? 10.254 -26.226 -2.243 1.00 60.25 70 ASN A CA 1
ATOM 539 C C . ASN A 1 70 ? 9.081 -25.284 -2.515 1.00 60.25 70 ASN A C 1
ATOM 541 O O . ASN A 1 70 ? 9.157 -24.109 -2.159 1.00 60.25 70 ASN A O 1
ATOM 545 N N . SER A 1 71 ? 8.070 -25.749 -3.249 1.00 62.72 71 SER A N 1
ATOM 546 C CA . SER A 1 71 ? 7.008 -24.894 -3.758 1.00 62.72 71 SER A CA 1
ATOM 547 C C . SER A 1 71 ? 6.240 -24.341 -2.566 1.00 62.72 71 SER A C 1
ATOM 549 O O . SER A 1 71 ? 5.416 -25.033 -1.967 1.00 62.72 71 SER A O 1
ATOM 551 N N . VAL A 1 72 ? 6.546 -23.105 -2.185 1.00 70.38 72 VAL A N 1
ATOM 552 C CA . VAL A 1 72 ? 5.779 -22.386 -1.178 1.00 70.38 72 VAL A CA 1
ATOM 553 C C . VAL A 1 72 ? 4.445 -22.063 -1.833 1.00 70.38 72 VAL A C 1
ATOM 555 O O . VAL A 1 72 ? 4.384 -21.269 -2.771 1.00 70.38 72 VAL A O 1
ATOM 558 N N . MET A 1 73 ? 3.379 -22.724 -1.384 1.00 74.94 73 MET A N 1
ATOM 559 C CA . MET A 1 73 ? 2.035 -22.367 -1.820 1.00 74.94 73 MET A CA 1
ATOM 560 C C . MET A 1 73 ? 1.726 -20.965 -1.311 1.00 74.94 73 MET A C 1
ATOM 562 O O . MET A 1 73 ? 1.678 -20.731 -0.103 1.00 74.94 73 MET A O 1
ATOM 566 N N . VAL A 1 74 ? 1.517 -20.036 -2.239 1.00 77.38 74 VAL A N 1
ATOM 567 C CA . VAL A 1 74 ? 1.010 -18.709 -1.904 1.00 77.38 74 VAL A CA 1
ATOM 568 C C . VAL A 1 74 ? -0.451 -18.875 -1.471 1.00 77.38 74 VAL A C 1
ATOM 570 O O . VAL A 1 74 ? -1.230 -19.472 -2.222 1.00 77.38 74 VAL A O 1
ATOM 573 N N . PRO A 1 75 ? -0.843 -18.406 -0.273 1.00 81.38 75 PRO A N 1
ATOM 574 C CA . PRO A 1 75 ? -2.228 -18.484 0.170 1.00 81.38 75 PRO A CA 1
ATOM 575 C C . PRO A 1 75 ? -3.165 -17.804 -0.833 1.00 81.38 75 PRO A C 1
ATOM 577 O O . PRO A 1 75 ? -2.899 -16.694 -1.283 1.00 81.38 75 PRO A O 1
ATOM 580 N N . SER A 1 76 ? -4.283 -18.452 -1.162 1.00 83.44 76 SER A N 1
ATOM 581 C CA . SER A 1 76 ? -5.322 -17.853 -2.013 1.00 83.44 76 SER A CA 1
ATOM 582 C C . SER A 1 76 ? -6.198 -16.841 -1.269 1.00 83.44 76 SER A C 1
ATOM 584 O O . SER A 1 76 ? -6.911 -16.060 -1.894 1.00 83.44 76 SER A O 1
ATOM 586 N N . LYS A 1 77 ? -6.183 -16.880 0.069 1.00 88.69 77 LYS A N 1
ATOM 587 C CA . LYS A 1 77 ? -6.944 -15.967 0.922 1.00 88.69 77 LYS A CA 1
ATOM 588 C C . LYS A 1 77 ? -6.265 -14.605 0.973 1.00 88.69 77 LYS A C 1
ATOM 590 O O . LYS A 1 77 ? -5.039 -14.524 1.013 1.00 88.69 77 LYS A O 1
ATOM 595 N N . LEU A 1 78 ? -7.074 -13.552 1.053 1.00 91.31 78 LEU A N 1
ATOM 596 C CA . LEU A 1 78 ? -6.557 -12.212 1.296 1.00 91.31 78 LEU A CA 1
ATOM 597 C C . LEU A 1 78 ? -5.919 -12.145 2.699 1.00 91.31 78 LEU A C 1
ATOM 599 O O . LEU A 1 78 ? -6.432 -12.786 3.625 1.00 91.31 78 LEU A O 1
ATOM 603 N N . PRO A 1 79 ? -4.820 -11.395 2.897 1.00 92.88 79 PRO A N 1
ATOM 604 C CA . PRO A 1 79 ? -4.099 -11.405 4.169 1.00 92.88 79 PRO A CA 1
ATOM 605 C C . PRO A 1 79 ? -4.943 -10.953 5.371 1.00 92.88 79 PRO A C 1
ATOM 607 O O . PRO A 1 79 ? -4.811 -11.526 6.450 1.00 92.88 79 PRO A O 1
ATOM 610 N N . GLY A 1 80 ? -5.872 -10.012 5.188 1.00 95.06 80 GLY A N 1
ATOM 611 C CA . GLY A 1 80 ? -6.807 -9.562 6.226 1.00 95.06 80 GLY A CA 1
ATOM 612 C C . GLY A 1 80 ? -7.859 -10.604 6.629 1.00 95.06 80 GLY A C 1
ATOM 613 O O . GLY A 1 80 ? -8.457 -10.489 7.691 1.00 95.06 80 GLY A O 1
ATOM 614 N N . MET A 1 81 ? -8.036 -11.676 5.841 1.00 94.06 81 MET A N 1
ATOM 615 C CA . MET A 1 81 ? -8.812 -12.857 6.261 1.00 94.06 81 MET A CA 1
ATOM 616 C C . MET A 1 81 ? -8.019 -13.785 7.194 1.00 94.06 81 MET A C 1
ATOM 618 O O . MET A 1 81 ? -8.581 -14.738 7.733 1.00 94.06 81 MET A O 1
ATOM 622 N N . THR A 1 82 ? -6.705 -13.576 7.297 1.00 94.31 82 THR A N 1
ATOM 623 C CA . THR A 1 82 ? -5.794 -14.373 8.132 1.00 94.31 82 THR A CA 1
ATOM 624 C C . THR A 1 82 ? -5.382 -13.609 9.383 1.00 94.31 82 THR A C 1
ATOM 626 O O . THR A 1 82 ? -5.278 -14.221 10.437 1.00 94.31 82 THR A O 1
ATOM 629 N N . TYR A 1 83 ? -5.180 -12.294 9.264 1.00 96.25 83 TYR A N 1
ATOM 630 C CA . TYR A 1 83 ? -4.787 -11.416 10.360 1.00 96.25 83 TYR A CA 1
ATOM 631 C C . TYR A 1 83 ? -5.852 -10.346 10.593 1.00 96.25 83 TYR A C 1
ATOM 633 O O . TYR A 1 83 ? -6.091 -9.489 9.740 1.00 96.25 83 TYR A O 1
ATOM 641 N N . THR A 1 84 ? -6.456 -10.377 11.772 1.00 97.31 84 THR A N 1
ATOM 642 C CA . THR A 1 84 ? -7.407 -9.377 12.266 1.00 97.31 84 THR A CA 1
ATOM 643 C C . THR A 1 84 ? -6.761 -7.995 12.412 1.00 97.31 84 THR A C 1
ATOM 645 O O . THR A 1 84 ? -5.537 -7.859 12.425 1.00 97.31 84 THR A O 1
ATOM 648 N N . ALA A 1 85 ? -7.577 -6.946 12.564 1.00 97.94 85 ALA A N 1
ATOM 649 C CA . ALA A 1 85 ? -7.072 -5.594 12.814 1.00 97.94 85 ALA A CA 1
ATOM 650 C C . ALA A 1 85 ? -6.192 -5.519 14.082 1.00 97.94 85 ALA A C 1
AT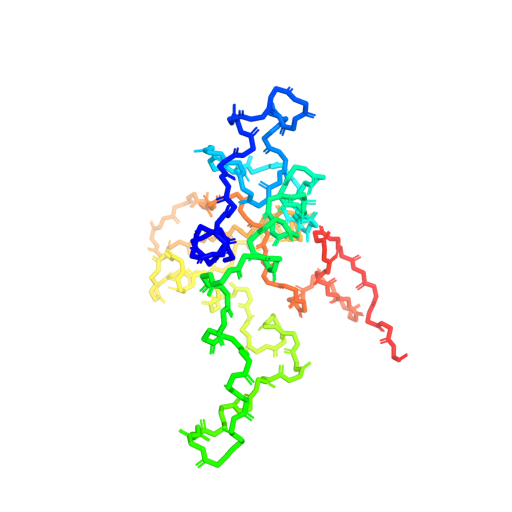OM 652 O O . ALA A 1 85 ? -5.178 -4.823 14.084 1.00 97.94 85 ALA A O 1
ATOM 653 N N . ASP A 1 86 ? -6.529 -6.281 15.130 1.00 98.19 86 ASP A N 1
ATOM 654 C CA . ASP A 1 86 ? -5.726 -6.376 16.355 1.00 98.19 86 ASP A CA 1
ATOM 655 C C . ASP A 1 86 ? -4.351 -7.003 16.092 1.00 98.19 86 ASP A C 1
ATOM 657 O O . ASP A 1 86 ? -3.330 -6.438 16.477 1.00 98.19 86 ASP A O 1
ATOM 661 N N . GLU A 1 87 ? -4.294 -8.130 15.379 1.00 98.44 87 GLU A N 1
ATOM 662 C CA . GLU A 1 87 ? -3.026 -8.795 15.037 1.00 98.44 87 GLU A CA 1
ATOM 663 C C . GLU A 1 87 ? -2.148 -7.913 14.144 1.00 98.44 87 GLU A C 1
ATOM 665 O O . GLU A 1 87 ? -0.930 -7.855 14.316 1.00 98.44 87 GLU A O 1
ATOM 670 N N . GLN A 1 88 ? -2.756 -7.158 13.229 1.00 98.19 88 GLN A N 1
ATOM 671 C CA . GLN A 1 88 ? -2.042 -6.167 12.426 1.00 98.19 88 GLN A CA 1
ATOM 672 C C . GLN A 1 88 ? -1.453 -5.053 13.296 1.00 98.19 88 GLN A C 1
ATOM 674 O O . GLN A 1 88 ? -0.287 -4.691 13.126 1.00 98.19 88 GLN A O 1
ATOM 679 N N . CYS A 1 89 ? -2.205 -4.554 14.279 1.00 98.25 89 CYS A N 1
ATOM 680 C CA . CYS A 1 89 ? -1.679 -3.610 15.260 1.00 98.25 89 CYS A CA 1
ATOM 681 C C . CYS A 1 89 ? -0.512 -4.198 16.059 1.00 98.25 89 CYS A C 1
ATOM 683 O O . CYS A 1 89 ? 0.490 -3.506 16.265 1.00 98.25 89 CYS A O 1
ATOM 685 N N . GLN A 1 90 ? -0.593 -5.472 16.446 1.00 98.31 90 GLN A N 1
ATOM 686 C CA . GLN A 1 90 ? 0.477 -6.156 17.171 1.00 98.31 90 GLN A CA 1
ATOM 687 C C . GLN A 1 90 ? 1.755 -6.289 16.342 1.00 98.31 90 GLN A C 1
ATOM 689 O O . GLN A 1 90 ? 2.854 -6.063 16.852 1.00 98.31 90 GLN A O 1
ATOM 694 N N . ILE A 1 91 ? 1.620 -6.593 15.050 1.00 97.31 91 ILE A N 1
ATOM 695 C CA . ILE A 1 91 ? 2.744 -6.651 14.106 1.00 97.31 91 ILE A CA 1
ATOM 696 C C . ILE A 1 91 ? 3.405 -5.272 13.958 1.00 97.31 91 ILE A C 1
ATOM 698 O O . ILE A 1 91 ? 4.631 -5.177 13.893 1.00 97.31 91 ILE A O 1
ATOM 702 N N . LEU A 1 92 ? 2.616 -4.194 13.905 1.00 96.25 92 LEU A N 1
ATOM 703 C CA . LEU A 1 92 ? 3.131 -2.848 13.640 1.00 96.25 92 LEU A CA 1
ATOM 704 C C . LEU A 1 92 ? 3.708 -2.136 14.867 1.00 96.25 92 LEU A C 1
ATOM 706 O O . LEU A 1 92 ? 4.672 -1.378 14.713 1.00 96.25 92 LEU A O 1
ATOM 710 N N . PHE A 1 93 ? 3.103 -2.336 16.040 1.00 96.81 93 PHE A N 1
ATOM 711 C CA . PHE A 1 93 ? 3.368 -1.557 17.256 1.00 96.81 93 PHE A CA 1
ATOM 712 C C . PHE A 1 93 ? 3.702 -2.413 18.489 1.00 96.81 93 PHE A C 1
ATOM 714 O O . PHE A 1 93 ? 3.970 -1.860 19.554 1.00 96.81 93 PHE A O 1
ATOM 721 N N . GLY A 1 94 ? 3.752 -3.741 18.353 1.00 97.50 94 GLY A N 1
ATOM 722 C CA . GLY A 1 94 ? 4.126 -4.673 19.417 1.00 97.50 94 GLY A CA 1
ATOM 723 C C . GLY A 1 94 ? 2.932 -5.353 20.101 1.00 97.50 94 GLY A C 1
ATOM 724 O O . GLY A 1 94 ? 1.789 -4.945 19.926 1.00 97.50 94 GLY A O 1
ATOM 725 N N . PRO A 1 95 ? 3.176 -6.387 20.923 1.00 97.94 95 PRO A N 1
ATOM 726 C CA . PRO A 1 95 ? 2.149 -7.331 21.384 1.00 97.94 95 PRO A CA 1
ATOM 727 C C . PRO A 1 95 ? 1.044 -6.727 22.266 1.00 97.94 95 PRO A C 1
ATOM 729 O O . PRO A 1 95 ? -0.006 -7.338 22.416 1.00 97.94 95 PRO A O 1
ATOM 732 N N . LEU A 1 96 ? 1.271 -5.546 22.846 1.00 97.81 96 LEU A N 1
ATOM 733 C CA . LEU A 1 96 ? 0.289 -4.829 23.670 1.00 97.81 96 LEU A CA 1
ATOM 734 C C . LEU A 1 96 ? -0.584 -3.857 22.857 1.00 97.81 96 LEU A C 1
ATOM 736 O O . LEU A 1 96 ? -1.344 -3.077 23.430 1.00 97.81 96 LEU A O 1
ATOM 740 N N . ALA A 1 97 ? -0.438 -3.841 21.531 1.00 98.31 97 ALA A N 1
ATOM 741 C CA . ALA A 1 97 ? -1.246 -3.017 20.650 1.00 98.31 97 ALA A CA 1
ATOM 742 C C . ALA A 1 97 ? -2.550 -3.727 20.265 1.00 98.31 97 ALA A C 1
ATOM 744 O O . ALA A 1 97 ? -2.582 -4.933 20.036 1.00 98.31 97 ALA A O 1
ATOM 745 N N . SER A 1 98 ? -3.621 -2.950 20.156 1.00 98.19 98 SER A N 1
ATOM 746 C CA . SER A 1 98 ? -4.936 -3.387 19.679 1.00 98.19 98 SER A CA 1
ATOM 747 C C . SER A 1 98 ? -5.531 -2.332 18.754 1.00 98.19 98 SER A C 1
ATOM 749 O O . SER A 1 98 ? -5.080 -1.181 18.738 1.00 98.19 98 SER A O 1
ATOM 751 N N . PHE A 1 99 ? -6.531 -2.714 17.975 1.00 98.12 99 PHE A N 1
ATOM 752 C CA . PHE A 1 99 ? -7.256 -1.820 17.095 1.00 98.12 99 PHE A CA 1
ATOM 753 C C . PHE A 1 99 ? -8.042 -0.768 17.892 1.00 98.12 99 PHE A C 1
ATOM 755 O O . PHE A 1 99 ? -8.742 -1.049 18.869 1.00 98.12 99 PHE A O 1
ATOM 762 N N . CYS A 1 100 ? -7.935 0.481 17.451 1.00 97.31 100 CYS A N 1
ATOM 763 C CA . CYS A 1 100 ? -8.614 1.614 18.058 1.00 97.31 100 CYS A CA 1
ATOM 764 C C . CYS A 1 100 ? -10.060 1.712 17.548 1.00 97.31 100 CYS A C 1
ATOM 766 O O . CYS A 1 100 ? -10.319 2.314 16.510 1.00 97.31 100 CYS A O 1
ATOM 768 N N . GLN A 1 101 ? -11.012 1.163 18.309 1.00 95.12 101 GLN A N 1
ATOM 769 C CA . GLN A 1 101 ? -12.441 1.109 17.944 1.00 95.12 101 GLN A CA 1
ATOM 770 C C . GLN A 1 101 ? -13.070 2.477 17.616 1.00 95.12 101 GLN A C 1
ATOM 772 O O . GLN A 1 101 ? -13.963 2.571 16.780 1.00 95.12 101 GLN A O 1
ATOM 777 N N . GLU A 1 102 ? -12.577 3.559 18.223 1.00 95.56 102 GLU A N 1
ATOM 778 C CA . GLU A 1 102 ? -13.009 4.936 17.928 1.00 95.56 102 GLU A CA 1
ATOM 779 C C . GLU A 1 102 ? -12.771 5.320 16.451 1.00 95.56 102 GLU A C 1
ATOM 781 O O . GLU A 1 102 ? -13.494 6.140 15.881 1.00 95.56 102 GLU A O 1
ATOM 786 N N . MET A 1 103 ? -11.808 4.664 15.799 1.00 96.19 103 MET A N 1
ATOM 787 C CA . MET A 1 103 ? -11.412 4.888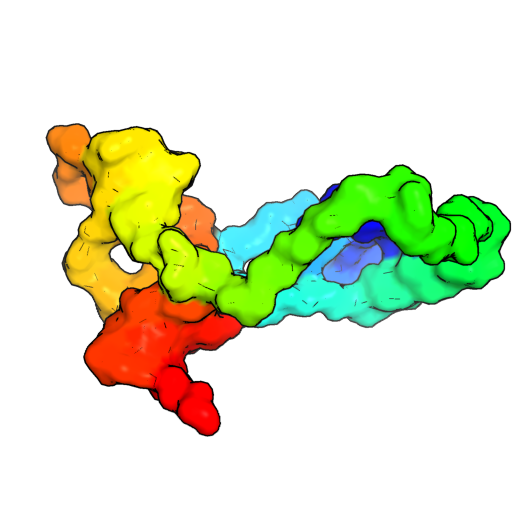 14.409 1.00 96.19 103 MET A CA 1
ATOM 788 C C . MET A 1 103 ? -12.068 3.908 13.422 1.00 96.19 103 MET A C 1
ATOM 790 O O . MET A 1 103 ? -11.684 3.875 12.254 1.00 96.19 103 MET A O 1
ATOM 794 N N . GLN A 1 104 ? -13.095 3.149 13.837 1.00 95.88 104 GLN A N 1
ATOM 795 C CA . GLN A 1 104 ? -13.823 2.205 12.967 1.00 95.88 104 GLN A CA 1
ATOM 796 C C . GLN A 1 104 ? -14.310 2.844 11.658 1.00 95.88 104 GLN A C 1
ATOM 798 O O . GLN A 1 104 ? -14.263 2.228 10.598 1.00 95.88 104 GLN A O 1
ATOM 803 N N . HIS A 1 105 ? -14.746 4.102 11.716 1.00 94.44 105 HIS A N 1
ATOM 804 C CA . HIS A 1 105 ? -15.287 4.843 10.576 1.00 94.44 105 HIS A CA 1
ATOM 805 C C . HIS A 1 105 ? -14.262 5.122 9.456 1.00 94.44 105 HIS A C 1
ATOM 807 O O . HIS A 1 105 ? -14.666 5.443 8.341 1.00 94.44 105 HIS A O 1
ATOM 813 N N . VAL A 1 106 ? -12.960 4.980 9.730 1.00 94.00 106 VAL A N 1
ATOM 814 C CA . VAL A 1 106 ? -11.857 5.140 8.760 1.00 94.00 106 VAL A CA 1
ATOM 815 C C . VAL A 1 106 ? -11.005 3.877 8.625 1.00 94.00 106 VAL A C 1
ATOM 817 O O . VAL A 1 106 ? -9.910 3.935 8.073 1.00 94.00 106 VAL A O 1
ATOM 820 N N . ILE A 1 107 ? -11.495 2.724 9.102 1.00 95.19 107 ILE A N 1
ATOM 821 C CA . ILE A 1 107 ? -10.699 1.492 9.167 1.00 95.19 107 ILE A CA 1
ATOM 822 C C . ILE A 1 107 ? -10.069 1.131 7.822 1.00 95.19 107 ILE A C 1
ATOM 824 O O . ILE A 1 107 ? -8.902 0.788 7.806 1.00 95.19 107 ILE A O 1
ATOM 828 N N . CYS A 1 108 ? -10.776 1.261 6.695 1.00 94.50 108 CYS A N 1
ATOM 829 C CA . CYS A 1 108 ? -10.223 0.862 5.397 1.00 94.50 108 CYS A CA 1
ATOM 830 C C . CYS A 1 108 ? -9.264 1.872 4.771 1.00 94.50 108 CYS A C 1
ATOM 832 O O . CYS A 1 108 ? -8.543 1.495 3.858 1.00 94.50 108 CYS A O 1
ATOM 834 N N . THR A 1 109 ? -9.204 3.110 5.261 1.00 92.00 109 THR A N 1
ATOM 835 C CA . THR A 1 109 ? -8.265 4.127 4.763 1.00 92.00 109 THR A CA 1
ATOM 836 C C . THR A 1 109 ? -7.054 4.302 5.676 1.00 92.00 109 THR A C 1
ATOM 838 O O . THR A 1 109 ? -6.038 4.840 5.241 1.00 92.00 109 THR A O 1
ATOM 841 N N . GLY A 1 110 ? -7.120 3.817 6.919 1.00 92.94 110 GLY A N 1
ATOM 842 C CA . GLY A 1 110 ? -5.987 3.798 7.834 1.00 92.94 110 GLY A CA 1
ATOM 843 C C . GLY A 1 110 ? -6.194 2.842 9.002 1.00 92.94 110 GLY A C 1
ATOM 844 O O . GLY A 1 110 ? -7.217 2.884 9.685 1.00 92.94 110 GLY A O 1
ATOM 845 N N . LEU A 1 111 ? -5.187 2.017 9.284 1.00 95.56 111 LEU A N 1
ATOM 846 C CA . LEU A 1 111 ? -5.160 1.188 10.482 1.00 95.56 111 LEU A CA 1
ATOM 847 C C . LEU A 1 111 ? -4.679 2.023 11.676 1.00 95.56 111 LEU A C 1
ATOM 849 O O . LEU A 1 111 ? -3.532 2.483 11.726 1.00 95.56 111 LEU A O 1
ATOM 853 N N . TRP A 1 112 ? -5.571 2.218 12.644 1.00 97.31 112 TRP A N 1
ATOM 854 C CA . TRP A 1 112 ? -5.299 2.949 13.880 1.00 97.31 112 TRP A CA 1
ATOM 855 C C . TRP A 1 112 ? -5.243 1.993 15.063 1.00 97.31 112 TRP A C 1
ATOM 857 O O . TRP A 1 112 ? -6.147 1.187 15.275 1.00 97.31 112 TRP A O 1
ATOM 867 N N . CYS A 1 113 ? -4.194 2.127 15.860 1.00 98.19 113 CYS A N 1
ATOM 868 C CA . CYS A 1 113 ? -3.862 1.213 16.940 1.00 98.19 113 CYS A CA 1
ATOM 869 C C . CYS A 1 113 ? -3.674 1.969 18.251 1.00 98.19 113 CYS A C 1
ATOM 871 O O . CYS A 1 113 ? -3.227 3.114 18.254 1.00 98.19 113 CYS A O 1
ATOM 873 N N . ARG A 1 114 ? -3.959 1.320 19.376 1.00 98.00 114 ARG A N 1
ATOM 874 C CA . ARG A 1 114 ? -3.667 1.828 20.718 1.00 98.00 114 ARG A CA 1
ATOM 875 C C . ARG A 1 114 ? -2.848 0.799 21.479 1.00 98.00 114 ARG A C 1
ATOM 877 O O . ARG A 1 114 ? -3.226 -0.371 21.533 1.00 98.00 114 ARG A O 1
ATOM 884 N N . VAL A 1 115 ? -1.732 1.244 22.048 1.00 97.69 115 VAL A N 1
ATOM 885 C CA . VAL A 1 115 ? -0.890 0.424 22.924 1.00 97.69 115 VAL A CA 1
ATOM 886 C C . VAL A 1 115 ? -1.426 0.520 24.349 1.00 97.69 115 VAL A C 1
ATOM 888 O O . VAL A 1 115 ? -1.815 1.602 24.791 1.00 97.69 115 VAL A O 1
ATOM 891 N N . GLU A 1 116 ? -1.474 -0.599 25.069 1.00 96.19 116 GLU A N 1
ATOM 892 C CA . GLU A 1 116 ? -1.893 -0.621 26.472 1.00 96.19 116 GLU A CA 1
ATOM 893 C C . GLU A 1 116 ? -1.125 0.420 27.311 1.00 96.19 116 GLU A C 1
ATOM 895 O O . GLU A 1 116 ? 0.101 0.510 27.258 1.00 96.19 116 GLU A O 1
ATOM 900 N N . GLY A 1 117 ? -1.859 1.233 28.077 1.00 94.19 117 GLY A N 1
ATOM 901 C CA . GLY A 1 117 ? -1.305 2.332 28.876 1.00 94.19 117 GLY A CA 1
ATOM 902 C C . GLY A 1 117 ? -1.181 3.672 28.138 1.00 94.19 117 GLY A C 1
ATOM 903 O O . GLY A 1 117 ? -1.025 4.705 28.793 1.00 94.19 117 GLY A O 1
ATOM 904 N N . GLU A 1 118 ? -1.318 3.700 26.811 1.00 94.94 118 GLU A N 1
ATOM 905 C CA . GLU A 1 118 ? -1.381 4.937 26.029 1.00 94.94 118 GLU A CA 1
ATOM 906 C C . GLU A 1 118 ? -2.829 5.419 25.855 1.00 94.94 118 GLU A C 1
ATOM 908 O O . GLU A 1 118 ? -3.768 4.634 25.716 1.00 94.94 118 GLU A O 1
ATOM 913 N N . LYS A 1 119 ? -3.017 6.744 25.868 1.00 91.75 119 LYS A N 1
ATOM 914 C CA . LYS A 1 119 ? -4.336 7.366 25.664 1.00 91.75 119 LYS A CA 1
ATOM 915 C C . LYS A 1 119 ? -4.652 7.617 24.194 1.00 91.75 119 LYS A C 1
ATOM 917 O O . LYS A 1 119 ? -5.813 7.585 23.809 1.00 91.75 119 LYS A O 1
ATOM 922 N N . GLU A 1 120 ? -3.629 7.903 23.398 1.00 95.44 120 GLU A N 1
ATOM 923 C CA . GLU A 1 120 ? -3.786 8.316 22.007 1.00 95.44 120 GLU A CA 1
ATOM 924 C C . GLU A 1 120 ? -3.673 7.119 21.067 1.00 95.44 120 GLU A C 1
ATOM 926 O O . GLU A 1 120 ? -2.865 6.214 21.280 1.00 95.44 120 GLU A O 1
ATOM 931 N N . CYS A 1 121 ? -4.474 7.133 20.003 1.00 96.56 121 CYS A N 1
ATOM 932 C CA . CYS A 1 121 ? -4.334 6.172 18.922 1.00 96.56 121 CYS A CA 1
ATOM 933 C C . CYS A 1 121 ? -3.234 6.622 17.954 1.00 96.56 121 CYS A C 1
ATOM 935 O O . CYS A 1 121 ? -3.082 7.805 17.648 1.00 96.56 121 CYS A O 1
ATOM 937 N N . ARG A 1 122 ? -2.458 5.657 17.468 1.00 95.06 122 ARG A N 1
ATOM 938 C CA . ARG A 1 122 ? -1.326 5.834 16.559 1.00 95.06 122 ARG A CA 1
ATOM 939 C C . ARG A 1 122 ? -1.590 5.110 15.250 1.00 95.06 122 ARG A C 1
ATOM 941 O O . ARG A 1 122 ? -2.306 4.114 15.211 1.00 95.06 122 ARG A O 1
ATOM 948 N N . THR A 1 123 ? -0.981 5.587 14.174 1.00 93.75 123 THR A N 1
ATOM 949 C CA . THR A 1 123 ? -1.105 4.982 12.847 1.00 93.75 123 THR A CA 1
ATOM 950 C C . THR A 1 123 ? 0.184 5.169 12.056 1.00 93.75 123 THR A C 1
ATOM 952 O O . THR A 1 123 ? 0.952 6.100 12.314 1.00 93.75 123 THR A O 1
ATOM 955 N N . LYS A 1 124 ? 0.424 4.287 11.084 1.00 90.50 124 LYS A N 1
ATOM 956 C CA . LYS A 1 124 ? 1.446 4.491 10.048 1.00 90.50 124 LYS A CA 1
ATOM 957 C C . LYS A 1 124 ? 0.890 5.149 8.780 1.00 90.50 124 LYS A C 1
ATOM 959 O O . LYS A 1 124 ? 1.668 5.413 7.873 1.00 90.50 124 LYS A O 1
ATOM 964 N N . LEU A 1 125 ? -0.404 5.498 8.775 1.00 87.25 125 LEU A N 1
ATOM 965 C CA . LEU A 1 125 ? -1.160 6.050 7.640 1.00 87.25 125 LEU A CA 1
ATOM 966 C C . LEU A 1 125 ? -1.383 5.059 6.488 1.00 87.25 125 LEU A C 1
ATOM 968 O O . LEU A 1 125 ? -1.824 5.465 5.416 1.00 87.25 125 LEU A O 1
ATOM 972 N N . ASP A 1 126 ? -1.111 3.776 6.728 1.00 88.69 126 ASP A N 1
ATOM 973 C CA . ASP A 1 126 ? -1.403 2.692 5.800 1.00 88.69 126 ASP A CA 1
ATOM 974 C C . ASP A 1 126 ? -2.778 2.081 6.141 1.00 88.69 126 ASP A C 1
ATOM 976 O O . ASP A 1 126 ? -3.102 1.941 7.331 1.00 88.69 126 ASP A O 1
ATOM 980 N N . PRO A 1 127 ? -3.596 1.709 5.142 1.00 92.38 127 PRO A N 1
ATOM 981 C CA . PRO A 1 127 ? -4.810 0.938 5.363 1.00 92.38 127 PRO A CA 1
ATOM 982 C C . PRO A 1 127 ? -4.470 -0.460 5.908 1.00 92.38 127 PRO A C 1
ATOM 984 O O . PRO A 1 127 ? -3.344 -0.942 5.747 1.00 92.38 127 PRO A O 1
ATOM 987 N N . PRO A 1 128 ? -5.426 -1.144 6.554 1.00 95.00 128 PRO A N 1
ATOM 988 C CA . PRO A 1 128 ? -5.269 -2.537 6.920 1.00 95.00 128 PRO A CA 1
ATOM 989 C C . PRO A 1 128 ? -5.170 -3.392 5.660 1.00 95.00 128 PRO A C 1
ATOM 991 O O . PRO A 1 128 ? -5.566 -2.989 4.565 1.00 95.00 128 PRO A O 1
ATOM 994 N N . MET A 1 129 ? -4.681 -4.613 5.824 1.00 94.94 129 MET A N 1
ATOM 995 C CA . MET A 1 129 ? -4.588 -5.547 4.712 1.00 94.94 129 MET A CA 1
ATOM 996 C C . MET A 1 129 ? -5.964 -5.844 4.101 1.00 94.94 129 MET A C 1
ATOM 998 O O . MET A 1 129 ? -6.959 -5.997 4.817 1.00 94.94 129 MET A O 1
ATOM 1002 N N . ASP A 1 130 ? -6.001 -6.008 2.779 1.00 94.38 130 ASP A N 1
ATOM 1003 C CA . ASP A 1 130 ? -7.197 -6.446 2.062 1.00 94.38 130 ASP A CA 1
ATOM 1004 C C . ASP A 1 130 ? -7.805 -7.700 2.708 1.00 94.38 130 ASP A C 1
ATOM 1006 O O . ASP A 1 130 ? -7.097 -8.632 3.100 1.00 94.38 130 ASP A O 1
ATOM 1010 N N . GLY A 1 131 ? -9.130 -7.723 2.818 1.00 95.69 131 GLY A N 1
ATOM 1011 C CA . GLY A 1 131 ? -9.899 -8.768 3.487 1.00 95.69 131 GLY A CA 1
ATOM 1012 C C . GLY A 1 131 ? -10.146 -8.538 4.980 1.00 95.69 131 GLY A C 1
ATOM 1013 O O . GLY A 1 131 ? -10.854 -9.347 5.570 1.00 95.69 131 GLY A O 1
ATOM 1014 N N . THR A 1 132 ? -9.603 -7.472 5.583 1.00 97.19 132 THR A N 1
ATOM 1015 C CA . THR A 1 132 ? -9.865 -7.119 6.993 1.00 97.19 132 THR A CA 1
ATOM 1016 C C . THR A 1 132 ? -11.317 -6.688 7.175 1.00 97.19 132 THR A C 1
ATOM 1018 O O . THR A 1 132 ? -11.838 -5.919 6.371 1.00 97.19 132 THR A O 1
ATOM 1021 N N . ASP A 1 133 ? -11.971 -7.141 8.239 1.00 96.94 133 ASP A N 1
ATOM 1022 C CA . ASP A 1 133 ? -13.378 -6.829 8.497 1.00 96.94 133 ASP A CA 1
ATOM 1023 C C . ASP A 1 133 ? -13.590 -5.358 8.857 1.00 96.94 133 ASP A C 1
ATOM 1025 O O . ASP A 1 133 ? -12.950 -4.832 9.763 1.00 96.94 133 ASP A O 1
ATOM 1029 N N . CYS A 1 134 ? -14.520 -4.703 8.157 1.00 96.56 134 CYS A N 1
ATOM 1030 C CA . CYS A 1 134 ? -14.856 -3.290 8.371 1.00 96.56 134 CYS A CA 1
ATOM 1031 C C . CYS A 1 134 ? -16.308 -3.062 8.807 1.00 96.56 134 CYS A C 1
ATOM 1033 O O . CYS A 1 134 ? -16.625 -2.027 9.388 1.00 96.56 134 CYS A O 1
ATOM 1035 N N . ASP A 1 135 ? -17.197 -4.014 8.532 1.00 95.62 135 ASP A N 1
ATOM 1036 C CA . ASP A 1 135 ? -18.602 -3.993 8.933 1.00 95.62 135 ASP A CA 1
ATOM 1037 C C . ASP A 1 135 ? -19.176 -5.411 8.775 1.00 95.62 135 ASP A C 1
ATOM 1039 O O . ASP A 1 135 ? -18.546 -6.301 8.194 1.00 95.62 135 ASP A O 1
ATOM 1043 N N . THR A 1 136 ? -20.395 -5.632 9.253 1.00 95.00 136 THR A N 1
ATOM 1044 C CA . THR A 1 136 ? -21.087 -6.916 9.134 1.00 95.00 136 THR A CA 1
ATOM 1045 C C . THR A 1 136 ? -21.235 -7.308 7.662 1.00 95.00 136 THR A C 1
ATOM 1047 O O . THR A 1 136 ? -21.929 -6.646 6.892 1.00 95.00 136 THR A O 1
ATOM 1050 N N . GLY A 1 137 ? -20.578 -8.403 7.264 1.00 94.75 137 GLY A N 1
ATOM 1051 C CA . GLY A 1 137 ? -20.597 -8.902 5.883 1.00 94.75 137 GLY A CA 1
ATOM 1052 C C . GLY A 1 137 ? -19.761 -8.085 4.888 1.00 94.75 137 GLY A C 1
ATOM 1053 O O . GLY A 1 137 ? -19.877 -8.304 3.679 1.00 94.75 137 GLY A O 1
ATOM 1054 N N . LYS A 1 138 ? -18.914 -7.166 5.367 1.00 96.81 138 LYS A N 1
ATOM 1055 C CA . LYS A 1 138 ? -18.038 -6.326 4.539 1.00 96.81 138 LYS A CA 1
ATOM 1056 C C . LYS A 1 138 ? -16.574 -6.483 4.935 1.00 96.81 138 LYS A C 1
ATOM 1058 O O . LYS A 1 138 ? -16.257 -6.920 6.039 1.00 96.81 138 LYS A O 1
ATOM 1063 N N . TRP A 1 139 ? -15.687 -6.114 4.024 1.00 96.56 139 TRP A N 1
ATOM 1064 C CA . TRP A 1 139 ? -14.242 -6.111 4.233 1.00 96.56 139 TRP A CA 1
ATOM 1065 C C . TRP A 1 139 ? -13.586 -4.891 3.585 1.00 96.56 139 TRP A C 1
ATOM 1067 O O . TRP A 1 139 ? -14.161 -4.256 2.698 1.00 96.56 139 TRP A O 1
ATOM 1077 N N . CYS A 1 140 ? -12.375 -4.569 4.016 1.00 95.50 140 CYS A N 1
ATOM 1078 C CA . CYS A 1 140 ? -11.531 -3.614 3.327 1.00 95.50 140 CYS A CA 1
ATOM 1079 C C . CYS A 1 140 ? -10.968 -4.260 2.067 1.00 95.50 140 CYS A C 1
ATOM 1081 O O . CYS A 1 140 ? -10.385 -5.343 2.128 1.00 95.50 140 CYS A O 1
ATOM 1083 N N . LYS A 1 141 ? -11.153 -3.607 0.927 1.00 93.44 141 LYS A N 1
ATOM 1084 C CA . LYS A 1 141 ? -10.506 -3.974 -0.326 1.00 93.44 141 LYS A CA 1
ATOM 1085 C C . LYS A 1 141 ? -10.146 -2.709 -1.070 1.00 93.44 141 LYS A C 1
ATOM 1087 O O . LYS A 1 141 ? -11.017 -1.867 -1.279 1.00 93.44 141 LYS A O 1
ATOM 1092 N N . ALA A 1 142 ? -8.887 -2.590 -1.461 1.00 89.81 142 ALA A N 1
ATOM 1093 C CA . ALA A 1 142 ? -8.386 -1.421 -2.164 1.00 89.81 142 ALA A CA 1
ATOM 1094 C C . ALA A 1 142 ? -8.724 -0.087 -1.464 1.00 89.81 142 ALA A C 1
ATOM 1096 O O . ALA A 1 142 ? -9.049 0.909 -2.100 1.00 89.81 142 ALA A O 1
ATOM 1097 N N . GLY A 1 143 ? -8.660 -0.065 -0.128 1.00 90.81 143 GLY A N 1
ATOM 1098 C CA . GLY A 1 143 ? -8.921 1.140 0.670 1.00 90.81 143 GLY A CA 1
ATOM 1099 C C . GLY A 1 143 ? -10.399 1.410 0.980 1.00 90.81 143 GLY A C 1
ATOM 1100 O O . GLY A 1 143 ? -10.716 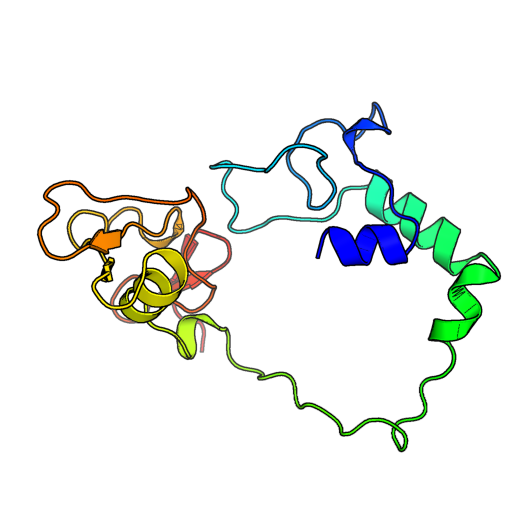2.325 1.740 1.00 90.81 143 GLY A O 1
ATOM 1101 N N . GLU A 1 144 ? -11.318 0.602 0.448 1.00 92.75 144 GLU A N 1
ATOM 1102 C CA . GLU A 1 144 ? -12.760 0.799 0.599 1.00 92.75 144 GLU A CA 1
ATOM 1103 C C . GLU A 1 144 ? -13.427 -0.329 1.393 1.00 92.75 144 GLU A C 1
ATOM 1105 O O . GLU A 1 144 ? -13.069 -1.501 1.268 1.00 92.75 144 GLU A O 1
ATOM 1110 N N . CYS A 1 145 ? -14.446 0.014 2.188 1.00 95.31 145 CYS A N 1
ATOM 1111 C CA . CYS A 1 145 ? -15.278 -0.970 2.881 1.00 95.31 145 CYS A CA 1
ATOM 1112 C C . CYS A 1 145 ? -16.373 -1.484 1.938 1.00 95.31 145 CYS A C 1
ATOM 1114 O O . CYS A 1 145 ? -17.414 -0.846 1.761 1.00 95.31 145 CYS A O 1
ATOM 1116 N N . THR A 1 146 ? -16.142 -2.645 1.331 1.00 95.19 146 THR A N 1
ATOM 1117 C CA . THR A 1 146 ? -17.025 -3.227 0.314 1.00 95.19 146 THR A CA 1
ATOM 1118 C C . THR A 1 146 ? -17.682 -4.518 0.790 1.00 95.19 146 THR A C 1
ATOM 1120 O O . THR A 1 146 ? -17.176 -5.213 1.673 1.00 95.19 146 THR A O 1
ATOM 1123 N N . SER A 1 147 ? -18.834 -4.850 0.208 1.00 95.62 147 SER A N 1
ATOM 1124 C CA . SER A 1 147 ? -19.520 -6.111 0.505 1.00 95.62 147 SER A CA 1
ATOM 1125 C C . SER A 1 147 ? -18.666 -7.291 0.057 1.00 95.62 147 SER A C 1
ATOM 1127 O O . SER A 1 147 ? -18.031 -7.243 -0.998 1.00 95.62 147 SER A O 1
ATOM 1129 N N . ARG A 1 148 ? -18.675 -8.373 0.839 1.00 89.94 148 ARG A N 1
ATOM 1130 C CA . ARG A 1 148 ? -18.070 -9.637 0.414 1.00 89.94 148 ARG A CA 1
ATOM 1131 C C . ARG A 1 148 ? -18.902 -10.190 -0.743 1.00 89.94 148 ARG A C 1
ATOM 1133 O O . ARG A 1 148 ? -19.963 -10.767 -0.521 1.00 89.94 148 ARG A O 1
ATOM 1140 N N . THR A 1 149 ? -18.472 -9.954 -1.977 1.00 71.94 149 THR A N 1
ATOM 1141 C CA . THR A 1 149 ? -19.059 -10.614 -3.144 1.00 71.94 149 THR A CA 1
ATOM 1142 C C . THR A 1 149 ? -18.785 -12.110 -3.023 1.00 71.94 149 THR A C 1
ATOM 1144 O O . THR A 1 149 ? -17.625 -12.515 -2.939 1.00 71.94 149 THR A O 1
ATOM 1147 N N . LEU A 1 150 ? -19.861 -12.899 -2.932 1.00 57.47 150 LEU A N 1
ATOM 1148 C CA . LEU A 1 150 ? -19.826 -14.360 -3.027 1.00 57.47 150 LEU A CA 1
ATOM 1149 C C . LEU A 1 150 ? -19.476 -14.797 -4.451 1.00 57.47 150 LEU A C 1
ATOM 1151 O O . LEU A 1 150 ? -19.967 -14.136 -5.397 1.00 57.47 150 LEU A O 1
#